Protein AF-A0A936WZV6-F1 (afdb_monomer_lite)

pLDDT: mean 74.08, std 10.94, range [54.25, 90.81]

Foldseek 3Di:
DVVVVVVVVVVVVVVVVVVPPPPPPVPPPQPADKDFDFDFDDDPDGDPDTDDGPQFIWGDDPPDIDTDRDD

Radius of gyration: 24.38 Å; chains: 1; bounding box: 38×57×47 Å

Structure (mmCIF, N/CA/C/O backbone):
data_AF-A0A936WZV6-F1
#
_entry.id   AF-A0A936WZV6-F1
#
loop_
_atom_site.group_PDB
_atom_site.id
_atom_site.type_symbol
_atom_site.label_atom_id
_atom_site.label_alt_id
_atom_site.label_comp_id
_atom_site.label_asym_id
_atom_site.label_entity_id
_atom_site.label_seq_id
_atom_site.pdbx_PDB_ins_code
_atom_site.Cartn_x
_atom_site.Cartn_y
_atom_site.Cartn_z
_atom_site.occupancy
_atom_site.B_iso_or_equiv
_atom_site.auth_seq_id
_atom_site.auth_comp_id
_atom_site.auth_asym_id
_atom_site.auth_atom_id
_atom_site.pdbx_PDB_model_num
ATOM 1 N N . MET A 1 1 ? -19.467 41.928 36.383 1.00 61.59 1 MET A N 1
ATOM 2 C CA . MET A 1 1 ? -19.111 41.931 34.944 1.00 61.59 1 MET A CA 1
ATOM 3 C C . MET A 1 1 ? -18.036 40.901 34.574 1.00 61.59 1 MET A C 1
ATOM 5 O O . MET A 1 1 ? -18.265 40.166 33.626 1.00 61.59 1 MET A O 1
ATOM 9 N N . GLY A 1 2 ? -16.932 40.744 35.322 1.00 67.06 2 GLY A N 1
ATOM 10 C CA . GLY A 1 2 ? -15.847 39.805 34.954 1.00 67.06 2 GLY A CA 1
ATOM 11 C C . GLY A 1 2 ? -16.235 38.320 34.821 1.00 67.06 2 GLY A C 1
ATOM 12 O O . GLY A 1 2 ? -15.767 37.642 33.917 1.00 67.06 2 GLY A O 1
ATOM 13 N N . ARG A 1 3 ? -17.160 37.816 35.652 1.00 72.69 3 ARG A N 1
ATOM 14 C CA . ARG A 1 3 ? -17.647 36.422 35.569 1.00 72.69 3 ARG A CA 1
ATOM 15 C C . ARG A 1 3 ? -18.406 36.106 34.274 1.00 72.69 3 ARG A C 1
ATOM 17 O O . ARG A 1 3 ? -18.302 34.998 33.765 1.00 72.69 3 ARG A O 1
ATOM 24 N N . ILE A 1 4 ? -19.131 37.089 33.736 1.00 79.50 4 ILE A N 1
ATOM 25 C CA . ILE A 1 4 ? -19.876 36.947 32.477 1.00 79.50 4 ILE A CA 1
ATOM 26 C C . ILE A 1 4 ? -18.884 36.873 31.312 1.00 79.50 4 ILE A C 1
ATOM 28 O O . ILE A 1 4 ? -19.018 36.013 30.450 1.00 79.50 4 ILE A O 1
ATOM 32 N N . LEU A 1 5 ? -17.832 37.700 31.344 1.00 78.81 5 LEU A N 1
ATOM 33 C CA . LE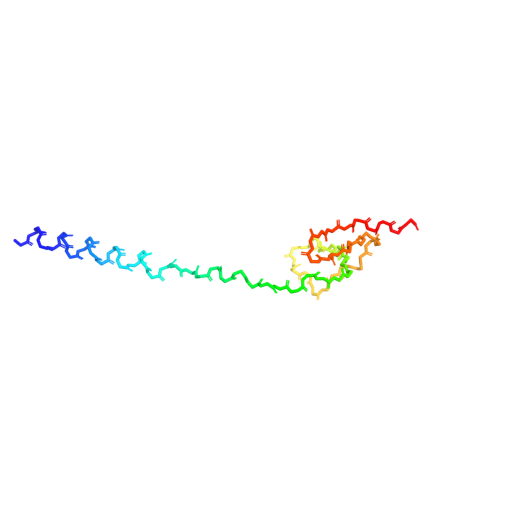U A 1 5 ? -16.771 37.699 30.335 1.00 78.81 5 LEU A CA 1
ATOM 34 C C . LEU A 1 5 ? -16.052 36.338 30.257 1.00 78.81 5 LEU A C 1
ATOM 36 O O . LEU A 1 5 ? -15.852 35.798 29.173 1.00 78.81 5 LEU A O 1
ATOM 40 N N . ILE A 1 6 ? -15.728 35.752 31.416 1.00 80.62 6 ILE A N 1
ATOM 41 C CA . ILE A 1 6 ? -15.067 34.440 31.511 1.00 80.62 6 ILE A CA 1
ATOM 42 C C . ILE A 1 6 ? -15.972 33.333 30.955 1.00 80.62 6 ILE A C 1
ATOM 44 O O . ILE A 1 6 ? -15.509 32.476 30.203 1.00 80.62 6 ILE A O 1
ATOM 48 N N . SER A 1 7 ? -17.268 33.378 31.276 1.00 81.44 7 SER A N 1
ATOM 49 C CA . SER A 1 7 ? -18.245 32.407 30.777 1.00 81.44 7 SER A CA 1
ATOM 50 C C . SER A 1 7 ? -18.378 32.445 29.252 1.00 81.44 7 SER A C 1
ATOM 52 O O . SER A 1 7 ? -18.457 31.395 28.619 1.00 81.44 7 SER A O 1
ATOM 54 N N . VAL A 1 8 ? -18.384 33.641 28.655 1.00 83.19 8 VAL A N 1
ATOM 55 C CA . VAL A 1 8 ? -18.488 33.819 27.197 1.00 83.19 8 VAL A CA 1
ATOM 56 C C . VAL A 1 8 ? -17.222 33.332 26.482 1.00 83.19 8 VAL A C 1
ATOM 58 O O . VAL A 1 8 ? -17.334 32.653 25.463 1.00 83.19 8 VAL A O 1
ATOM 61 N N . CYS A 1 9 ? -16.031 33.586 27.038 1.00 81.88 9 CYS A N 1
ATOM 62 C CA . CYS A 1 9 ? -14.774 33.053 26.497 1.00 81.88 9 CYS A CA 1
ATOM 63 C C . CYS A 1 9 ? -14.697 31.520 26.551 1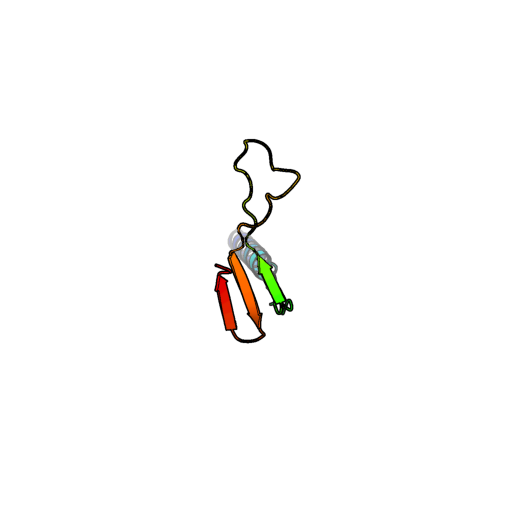.00 81.88 9 CYS A C 1
ATOM 65 O O . CYS A 1 9 ? -14.219 30.890 25.613 1.00 81.88 9 CYS A O 1
ATOM 67 N N . LEU A 1 10 ? -15.167 30.893 27.631 1.00 80.69 10 LEU A N 1
ATOM 68 C CA . LEU A 1 10 ? -15.160 29.429 27.741 1.00 80.69 10 LEU A CA 1
ATOM 69 C C . LEU A 1 10 ? -16.096 28.769 26.718 1.00 80.69 10 LEU A C 1
ATOM 71 O O . LEU A 1 10 ? -15.738 27.758 26.114 1.00 80.69 10 LEU A O 1
ATOM 75 N N . LEU A 1 11 ? -17.268 29.363 26.484 1.00 81.12 11 LEU A N 1
ATOM 76 C CA . LEU A 1 11 ? -18.236 28.870 25.502 1.00 81.12 11 LEU A CA 1
ATOM 77 C C . LEU A 1 11 ? -17.720 28.988 24.060 1.00 81.12 11 LEU A C 1
ATOM 79 O O . LEU A 1 11 ? -17.912 28.063 23.270 1.00 81.12 11 LEU A O 1
ATOM 83 N N . SER A 1 12 ? -17.030 30.080 23.715 1.00 77.81 12 SER A N 1
ATOM 84 C CA . SER A 1 12 ? -16.469 30.256 22.369 1.00 77.81 12 SER A CA 1
ATOM 85 C C . SER A 1 12 ? -15.324 29.282 22.083 1.00 77.81 12 SER A C 1
ATOM 87 O O . SER A 1 12 ? -15.260 28.719 20.990 1.00 77.81 12 SER A O 1
ATOM 89 N N . ILE A 1 13 ? -14.474 28.999 23.073 1.00 80.50 13 ILE A N 1
ATOM 90 C CA . ILE A 1 13 ? -13.396 28.008 22.949 1.00 80.50 13 ILE A CA 1
ATOM 91 C C . ILE A 1 13 ? -13.975 26.602 22.717 1.00 80.50 13 ILE A C 1
ATOM 93 O O . ILE A 1 13 ? -13.533 25.896 21.812 1.00 80.50 13 ILE A O 1
ATOM 97 N N . MET A 1 14 ? -15.014 26.209 23.462 1.00 75.88 14 MET A N 1
ATOM 98 C CA . MET A 1 14 ? -15.686 24.907 23.299 1.00 75.88 14 MET A CA 1
ATOM 99 C C . MET A 1 14 ? -16.340 24.735 21.913 1.00 75.88 14 MET A C 1
ATOM 101 O O . MET A 1 14 ? -16.349 23.631 21.355 1.00 75.88 14 MET A O 1
ATOM 105 N N . ALA A 1 15 ? -16.852 25.820 21.322 1.00 72.50 15 ALA A N 1
ATOM 106 C CA . ALA A 1 15 ? -17.434 25.797 19.979 1.00 72.50 15 ALA A CA 1
ATOM 107 C C . ALA A 1 15 ? -16.380 25.533 18.884 1.00 72.50 15 ALA A C 1
ATOM 109 O O . ALA A 1 15 ? -16.653 24.786 17.941 1.00 72.50 15 ALA A O 1
ATOM 110 N N . LEU A 1 16 ? -15.160 26.063 19.040 1.00 69.00 16 LEU A N 1
ATOM 111 C CA . LEU A 1 16 ? -14.051 25.835 18.103 1.00 69.00 16 LEU A CA 1
ATOM 112 C C . LEU A 1 16 ? -13.587 24.371 18.094 1.00 69.00 16 LEU A C 1
ATOM 114 O O . LEU A 1 16 ? -13.307 23.819 17.031 1.00 69.00 16 LEU A O 1
ATOM 118 N N . PHE A 1 17 ? -13.579 23.706 19.254 1.00 65.81 17 PHE A N 1
ATOM 119 C CA . PHE A 1 17 ? -13.245 22.278 19.334 1.00 65.81 17 PHE A CA 1
ATOM 120 C C . PHE A 1 17 ? -14.340 21.366 18.765 1.00 65.81 17 PHE A C 1
ATOM 122 O O . PHE A 1 17 ? -14.044 20.270 18.293 1.00 65.81 17 PHE A O 1
ATOM 129 N N . SER A 1 18 ? -15.595 21.818 18.751 1.00 63.06 18 SER A N 1
ATOM 130 C CA . SER A 1 18 ? -16.719 21.026 18.232 1.00 63.06 18 SER A CA 1
ATOM 131 C C . SER A 1 18 ? -16.784 21.011 16.700 1.00 63.06 18 SER A C 1
ATOM 133 O O . SER A 1 18 ? -17.264 20.038 16.123 1.00 63.06 18 SER A O 1
ATOM 135 N N . HIS A 1 19 ? -16.265 22.050 16.037 1.00 60.75 19 HIS A N 1
ATOM 136 C CA . HIS A 1 19 ? -16.235 22.152 14.571 1.00 60.75 19 HIS A CA 1
ATOM 137 C C . HIS A 1 19 ? -15.020 21.478 13.911 1.00 60.75 19 HIS A C 1
ATOM 139 O O . HIS A 1 19 ? -14.992 21.340 12.692 1.00 60.75 19 HIS A O 1
ATOM 145 N N . CYS A 1 20 ? -14.036 21.007 14.686 1.00 60.81 20 CYS A N 1
ATOM 146 C CA . CYS A 1 20 ? -12.870 20.286 14.159 1.00 60.81 20 CYS A CA 1
ATOM 147 C C . CYS A 1 20 ? -13.038 18.758 14.222 1.00 60.81 20 CYS A C 1
ATOM 149 O O . CYS A 1 20 ? -12.073 18.009 14.367 1.00 60.81 20 CYS A O 1
ATOM 151 N N . LYS A 1 21 ? -14.272 18.259 14.103 1.00 57.84 21 LYS A N 1
ATOM 152 C CA . LYS A 1 21 ? -14.498 16.851 13.771 1.00 57.84 21 LYS A CA 1
ATOM 153 C C . LYS A 1 21 ? -14.373 16.711 12.264 1.00 57.84 21 LYS A C 1
ATOM 155 O O . LYS A 1 21 ? -15.363 16.678 11.543 1.00 57.84 21 LYS A O 1
ATOM 160 N N . LYS A 1 22 ? -13.129 16.681 11.786 1.00 58.22 22 LYS A N 1
ATOM 161 C CA . LYS A 1 22 ? -12.842 16.229 10.429 1.00 58.22 22 LYS A CA 1
ATOM 162 C C . LYS A 1 22 ? -13.318 14.783 10.384 1.00 58.22 22 LYS A C 1
ATOM 164 O O . LYS A 1 22 ? -12.707 13.922 11.015 1.00 58.22 22 LYS A O 1
ATOM 169 N N . GLU A 1 23 ? -14.454 14.541 9.740 1.00 55.66 23 GLU A N 1
ATOM 170 C CA . GLU A 1 23 ? -14.898 13.187 9.465 1.00 55.66 23 GLU A CA 1
ATOM 171 C C . GLU A 1 23 ? -13.781 12.543 8.647 1.00 55.66 23 GLU A C 1
ATOM 173 O O . GLU A 1 23 ? -13.581 12.851 7.472 1.00 55.66 23 GLU A O 1
ATOM 178 N N . MET A 1 24 ? -12.987 11.690 9.295 1.00 54.69 24 MET A N 1
ATOM 179 C CA . MET A 1 24 ? -12.253 10.647 8.598 1.00 54.69 24 MET A CA 1
ATOM 180 C C . MET A 1 24 ? -13.330 9.722 8.049 1.00 54.69 24 MET A C 1
ATOM 182 O O . MET A 1 24 ? -13.627 8.677 8.622 1.00 54.69 24 MET A O 1
ATOM 186 N N . GLY A 1 25 ? -13.976 10.160 6.968 1.00 54.25 25 GLY A N 1
ATOM 187 C CA . GLY A 1 25 ? -14.687 9.266 6.088 1.00 54.25 25 GLY A CA 1
ATOM 188 C C . GLY A 1 25 ? -13.661 8.216 5.725 1.00 54.25 25 GLY A C 1
ATOM 189 O O . GLY A 1 25 ? -12.659 8.526 5.078 1.00 54.25 25 GLY A O 1
ATOM 190 N N . LEU A 1 26 ? -13.855 7.007 6.245 1.00 57.50 26 LEU A N 1
ATOM 191 C CA . LEU A 1 26 ? -13.092 5.847 5.840 1.00 57.50 26 LEU A CA 1
ATOM 192 C C . LEU A 1 26 ? -13.518 5.606 4.390 1.00 57.50 26 LEU A C 1
ATOM 194 O O . LEU A 1 26 ? -14.442 4.840 4.117 1.00 57.50 26 LEU A O 1
ATOM 198 N N . SER A 1 27 ? -12.938 6.381 3.469 1.00 58.41 27 SER A N 1
ATOM 199 C CA . SER A 1 27 ? -13.099 6.168 2.044 1.00 58.41 27 SER A CA 1
ATOM 200 C C . SER A 1 27 ? -12.660 4.734 1.848 1.00 58.41 27 SER A C 1
ATOM 202 O O . SER A 1 27 ? -11.504 4.389 2.097 1.00 58.41 27 SER A O 1
ATOM 204 N N . THR A 1 28 ? -13.619 3.865 1.541 1.00 61.56 28 THR A N 1
ATOM 205 C CA . THR A 1 28 ? -13.332 2.472 1.225 1.00 61.56 28 THR A CA 1
ATOM 206 C C . THR A 1 28 ? -12.742 2.492 -0.177 1.00 61.56 28 THR A C 1
ATOM 208 O O . THR A 1 28 ? -13.395 2.125 -1.151 1.00 61.56 28 THR A O 1
ATOM 211 N N . GLU A 1 29 ? -11.538 3.048 -0.301 1.00 69.12 29 GLU A N 1
ATOM 212 C CA . GLU A 1 29 ? -10.783 3.022 -1.537 1.00 69.12 29 GLU A CA 1
ATOM 213 C C . GLU A 1 29 ? -10.548 1.554 -1.869 1.00 69.12 29 GLU A C 1
ATOM 215 O O . GLU A 1 29 ? -10.121 0.755 -1.030 1.00 69.12 29 GLU A O 1
ATOM 220 N N . ASN A 1 30 ? -10.922 1.166 -3.085 1.00 73.12 30 ASN A N 1
ATOM 221 C CA . ASN A 1 30 ? -10.765 -0.203 -3.533 1.00 73.12 30 ASN A CA 1
ATOM 222 C C . ASN A 1 30 ? -9.274 -0.473 -3.770 1.00 73.12 30 ASN A C 1
ATOM 224 O O . ASN A 1 30 ? -8.768 -0.267 -4.867 1.00 73.12 30 ASN A O 1
ATOM 228 N N . LEU A 1 31 ? -8.582 -0.937 -2.730 1.00 81.38 31 LEU A N 1
ATOM 229 C CA . LEU A 1 31 ? -7.166 -1.312 -2.778 1.00 81.38 31 LEU A CA 1
ATOM 230 C C . LEU A 1 31 ? -6.918 -2.619 -3.549 1.00 81.38 31 LEU A C 1
ATOM 232 O O . LEU A 1 31 ? -5.766 -3.016 -3.710 1.00 81.38 31 LEU A O 1
ATOM 236 N N . SER A 1 32 ? -7.968 -3.298 -4.030 1.00 87.06 32 SER A N 1
ATOM 237 C CA . SER A 1 32 ? -7.839 -4.589 -4.711 1.00 87.06 32 SER A CA 1
ATOM 238 C C . SER A 1 32 ? -7.031 -4.450 -6.000 1.00 87.06 32 SER A C 1
ATOM 240 O O . SER A 1 32 ? -7.425 -3.724 -6.910 1.00 87.06 32 SER A O 1
ATOM 242 N N . GLY A 1 33 ? -5.920 -5.176 -6.104 1.00 87.44 33 GLY A N 1
ATOM 243 C CA . GLY A 1 33 ? -5.025 -5.077 -7.252 1.00 87.44 33 GLY A CA 1
ATOM 244 C C . GLY A 1 33 ? -3.619 -5.586 -6.965 1.00 87.44 33 GLY A C 1
ATOM 245 O O . GLY A 1 33 ? -3.317 -6.065 -5.870 1.00 87.44 33 GLY A O 1
ATOM 246 N N . LEU A 1 34 ? -2.766 -5.492 -7.980 1.00 90.44 34 LEU A N 1
ATOM 247 C CA . LEU A 1 34 ? -1.339 -5.777 -7.883 1.00 90.44 34 LEU A CA 1
ATOM 248 C C . LEU A 1 34 ? -0.600 -4.446 -7.701 1.00 90.44 34 LEU A C 1
ATOM 250 O O . LEU A 1 34 ? -0.787 -3.533 -8.503 1.00 90.44 34 LEU A O 1
ATOM 254 N N . TRP A 1 35 ? 0.220 -4.339 -6.662 1.00 88.88 35 TRP A N 1
ATOM 255 C CA . TRP A 1 35 ? 0.922 -3.112 -6.292 1.00 88.88 35 TRP A CA 1
ATOM 256 C C . TRP A 1 35 ? 2.408 -3.378 -6.134 1.00 88.88 35 TRP A C 1
ATOM 258 O O . TRP A 1 35 ? 2.798 -4.320 -5.451 1.00 88.88 35 TRP A O 1
ATOM 268 N N . GLU A 1 36 ? 3.246 -2.533 -6.715 1.00 87.88 36 GLU A N 1
ATOM 269 C CA . GLU A 1 36 ? 4.696 -2.640 -6.596 1.00 87.88 36 GLU A CA 1
ATOM 270 C C . GLU A 1 36 ? 5.255 -1.455 -5.805 1.00 87.88 36 GLU A C 1
ATOM 272 O O . GLU A 1 36 ? 4.822 -0.316 -5.981 1.00 87.88 36 GLU A O 1
ATOM 277 N N . LEU A 1 37 ? 6.219 -1.720 -4.921 1.00 80.44 37 LEU A N 1
ATOM 278 C CA . LEU A 1 37 ? 6.924 -0.661 -4.200 1.00 80.44 37 LEU A CA 1
ATOM 279 C C . LEU A 1 37 ? 7.892 0.060 -5.143 1.00 80.44 37 LEU A C 1
ATOM 281 O O . LEU A 1 37 ? 8.925 -0.489 -5.528 1.00 80.44 37 LEU A O 1
ATOM 285 N N . SER A 1 38 ? 7.597 1.321 -5.450 1.00 76.62 38 SER A N 1
ATOM 286 C CA . SER A 1 38 ? 8.549 2.227 -6.092 1.00 76.62 38 SER A CA 1
ATOM 287 C C . SER A 1 38 ? 9.363 2.974 -5.038 1.00 76.62 38 SER A C 1
ATOM 289 O O . SER A 1 38 ? 8.814 3.505 -4.071 1.00 76.62 38 SER A O 1
ATOM 291 N N . GLN A 1 39 ? 10.681 3.044 -5.219 1.00 72.94 39 GLN A N 1
ATOM 292 C CA . GLN A 1 39 ? 11.543 3.800 -4.314 1.00 72.94 39 GLN A CA 1
ATOM 293 C C . GLN A 1 39 ? 11.634 5.255 -4.781 1.00 72.94 39 GLN A C 1
ATOM 295 O O . GLN A 1 39 ? 11.957 5.550 -5.937 1.00 72.94 39 GLN A O 1
ATOM 300 N N . ALA A 1 40 ? 11.347 6.182 -3.8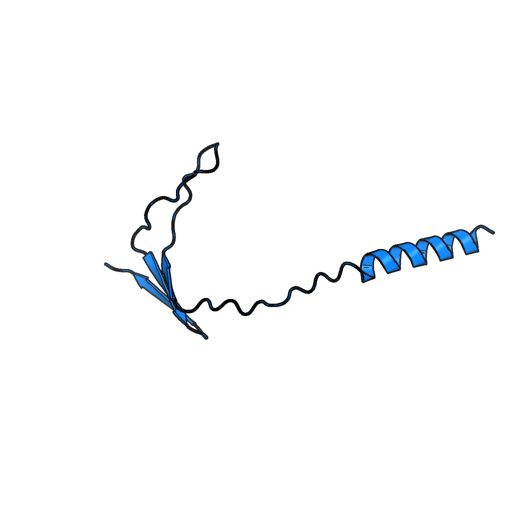69 1.00 67.38 40 ALA A N 1
ATOM 301 C CA . ALA A 1 40 ? 11.662 7.583 -4.084 1.00 67.38 40 ALA A CA 1
ATOM 302 C C . ALA A 1 40 ? 13.179 7.753 -3.960 1.00 67.38 40 ALA A C 1
ATOM 304 O O . ALA A 1 40 ? 13.784 7.349 -2.965 1.00 67.38 40 ALA A O 1
ATOM 305 N N . GLN A 1 41 ? 13.803 8.331 -4.980 1.00 67.81 41 GLN A N 1
ATOM 306 C CA . GLN A 1 41 ? 15.226 8.623 -4.931 1.00 67.81 41 GLN A CA 1
ATOM 307 C C . GLN A 1 41 ? 15.440 9.760 -3.925 1.00 67.81 41 GLN A C 1
ATOM 309 O O . GLN A 1 41 ? 14.865 10.838 -4.071 1.00 67.81 41 GLN A O 1
ATOM 314 N N . VAL A 1 42 ? 16.234 9.512 -2.879 1.00 64.19 42 VAL A N 1
ATOM 315 C CA . VAL A 1 42 ? 16.571 10.533 -1.880 1.00 64.19 42 VAL A CA 1
ATOM 316 C C . VAL A 1 42 ? 17.507 11.539 -2.544 1.00 64.19 42 VAL A C 1
ATOM 318 O O . VAL A 1 42 ? 18.712 11.331 -2.641 1.00 64.19 42 VAL A O 1
ATOM 321 N N . SER A 1 43 ? 16.934 12.616 -3.061 1.00 61.97 43 SER A N 1
ATOM 322 C CA . SER A 1 43 ? 17.649 13.805 -3.511 1.00 61.97 43 SER A CA 1
ATOM 323 C C . SER A 1 43 ? 17.119 15.014 -2.749 1.00 61.97 43 SER A C 1
ATOM 325 O O . SER A 1 43 ? 15.976 15.026 -2.301 1.00 61.97 43 SER A O 1
ATOM 327 N N . LEU A 1 44 ? 17.951 16.050 -2.612 1.00 64.00 44 LEU A N 1
ATOM 328 C CA . LEU A 1 44 ? 17.580 17.340 -2.004 1.00 64.00 44 LEU A CA 1
ATOM 329 C C . LEU A 1 44 ? 16.400 18.035 -2.717 1.00 64.00 44 LEU A C 1
ATOM 331 O O . LEU A 1 44 ? 15.851 19.001 -2.197 1.00 64.00 44 LEU A O 1
ATOM 335 N N . LEU A 1 45 ? 16.014 17.543 -3.897 1.00 65.62 45 LEU A N 1
ATOM 336 C CA . LEU A 1 45 ? 14.878 17.992 -4.688 1.00 65.62 45 LEU A CA 1
ATOM 337 C C . LEU A 1 45 ? 13.882 16.833 -4.839 1.00 65.62 45 LEU A C 1
ATOM 339 O O . LEU A 1 45 ? 14.320 15.708 -5.099 1.00 65.62 45 LEU A O 1
ATOM 343 N N . PRO A 1 46 ? 12.566 17.080 -4.700 1.00 59.22 46 PRO A N 1
ATOM 344 C CA . PRO A 1 46 ? 11.563 16.046 -4.900 1.00 59.22 46 PRO A CA 1
ATOM 345 C C . PRO A 1 46 ? 11.670 15.515 -6.337 1.00 59.22 46 PRO A C 1
ATOM 347 O O . PRO A 1 46 ? 11.627 16.307 -7.284 1.00 59.22 46 PRO A O 1
ATOM 350 N N . PRO A 1 47 ? 11.852 14.199 -6.524 1.00 64.25 47 PRO A N 1
ATOM 351 C CA . PRO A 1 47 ? 12.010 13.641 -7.853 1.00 64.25 47 PRO A CA 1
ATOM 352 C C . PRO A 1 47 ? 10.699 13.785 -8.638 1.00 64.25 47 PRO A C 1
ATOM 354 O O . PRO A 1 47 ? 9.612 13.553 -8.115 1.00 64.25 47 PRO A O 1
ATOM 357 N N . THR A 1 48 ? 10.802 14.171 -9.911 1.00 66.75 48 THR A N 1
ATOM 358 C CA . THR A 1 48 ? 9.654 14.295 -10.830 1.00 66.75 48 THR A CA 1
ATOM 359 C C . THR A 1 48 ? 9.149 12.942 -11.330 1.00 66.75 48 THR A C 1
ATOM 361 O O . THR A 1 48 ? 8.073 12.860 -11.916 1.00 66.75 48 THR A O 1
ATOM 364 N N . THR A 1 49 ? 9.932 11.882 -11.118 1.00 70.69 49 THR A N 1
ATOM 365 C CA . THR A 1 49 ? 9.655 10.510 -11.547 1.00 70.69 49 THR A CA 1
ATOM 366 C C . THR A 1 49 ? 10.049 9.536 -10.443 1.00 70.69 49 THR A C 1
ATOM 368 O O . THR A 1 49 ? 11.002 9.768 -9.700 1.00 70.69 49 THR A O 1
ATOM 371 N N . TYR 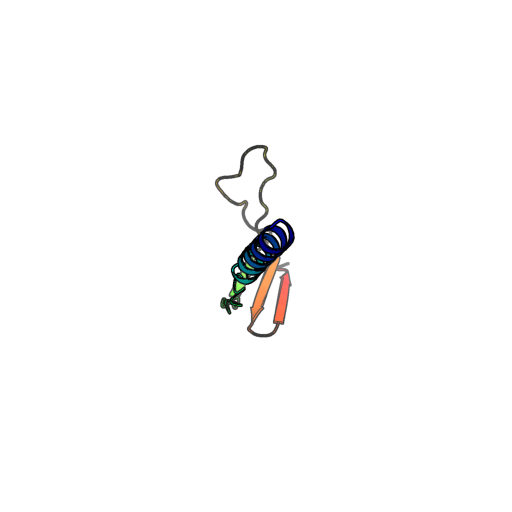A 1 50 ? 9.309 8.438 -10.320 1.00 70.88 50 TYR A N 1
ATOM 372 C CA . TYR A 1 50 ? 9.674 7.348 -9.422 1.00 70.88 50 TYR A CA 1
ATOM 373 C C . TYR A 1 50 ? 10.633 6.394 -10.133 1.00 70.88 50 TYR A C 1
ATOM 375 O O . TYR A 1 50 ? 10.515 6.176 -11.341 1.00 70.88 50 TYR A O 1
ATOM 383 N N . THR A 1 51 ? 11.578 5.814 -9.390 1.00 75.00 51 THR A N 1
ATOM 384 C CA . THR A 1 51 ? 12.405 4.737 -9.949 1.00 75.00 51 THR A CA 1
ATOM 385 C C . THR A 1 51 ? 11.531 3.516 -10.260 1.00 75.00 51 THR A C 1
ATOM 387 O O . THR A 1 51 ? 10.555 3.276 -9.538 1.00 75.00 51 THR A O 1
ATOM 390 N N . PRO A 1 52 ? 11.849 2.748 -11.321 1.00 77.12 52 PRO A N 1
ATOM 391 C CA . PRO A 1 52 ? 11.175 1.484 -11.593 1.00 77.12 52 PRO A CA 1
ATOM 392 C C . PRO A 1 52 ? 11.173 0.584 -10.352 1.00 77.12 52 PRO A C 1
ATOM 394 O O . PRO A 1 52 ? 12.146 0.568 -9.592 1.00 77.12 52 PRO A O 1
ATOM 397 N N . GLY A 1 53 ? 10.076 -0.142 -10.137 1.00 76.06 53 GLY A N 1
ATOM 398 C CA . GLY A 1 53 ? 9.972 -1.080 -9.026 1.00 76.06 53 GLY A CA 1
ATOM 399 C C . GLY A 1 53 ? 10.999 -2.214 -9.127 1.00 76.06 53 GLY A C 1
ATOM 400 O O . GLY A 1 53 ? 11.579 -2.478 -10.181 1.00 76.06 53 GLY A O 1
ATOM 401 N N . ASN A 1 54 ? 11.291 -2.841 -7.988 1.00 79.81 54 ASN A N 1
ATOM 402 C CA . ASN A 1 54 ? 12.342 -3.856 -7.862 1.00 79.81 54 ASN A CA 1
ATOM 403 C C . ASN A 1 54 ? 11.822 -5.300 -7.970 1.00 79.81 54 ASN A C 1
ATOM 405 O O . ASN A 1 54 ? 12.481 -6.222 -7.488 1.00 79.81 54 ASN A O 1
ATOM 409 N N . GLY A 1 55 ? 10.633 -5.496 -8.536 1.00 80.19 55 GLY A N 1
ATOM 410 C CA . GLY A 1 55 ? 9.971 -6.790 -8.676 1.00 80.19 55 GLY A CA 1
ATOM 411 C C . GLY A 1 5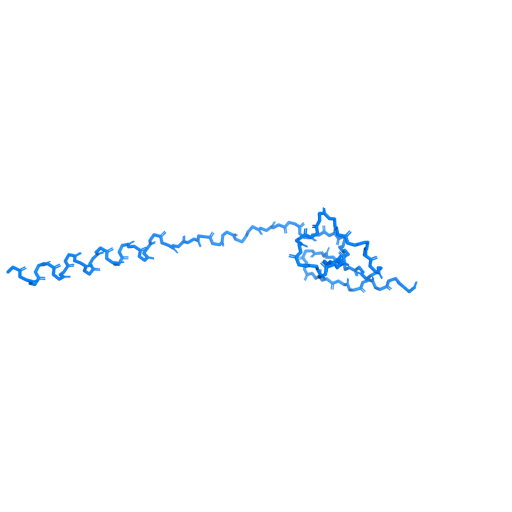5 ? 9.310 -7.310 -7.397 1.00 80.19 55 GLY A C 1
ATOM 412 O O . GLY A 1 55 ? 8.756 -8.409 -7.411 1.00 80.19 55 GLY A O 1
ATOM 413 N N . ASN A 1 56 ? 9.351 -6.561 -6.287 1.00 83.94 56 ASN A N 1
ATOM 414 C CA . ASN A 1 56 ? 8.627 -6.927 -5.070 1.00 83.94 56 ASN A CA 1
ATOM 415 C C . ASN A 1 56 ? 7.199 -6.396 -5.140 1.00 83.94 56 ASN A C 1
ATOM 417 O O . ASN A 1 56 ? 6.935 -5.218 -4.872 1.00 83.94 56 ASN A O 1
ATOM 421 N N . THR A 1 57 ? 6.278 -7.288 -5.479 1.00 88.31 57 THR A N 1
ATOM 422 C CA . THR A 1 57 ? 4.874 -6.947 -5.665 1.00 88.31 57 THR A CA 1
ATOM 423 C C . THR A 1 57 ? 4.022 -7.471 -4.514 1.00 88.31 57 THR A C 1
ATOM 425 O O . THR A 1 57 ? 4.323 -8.485 -3.887 1.00 88.31 57 THR A O 1
ATOM 428 N N . TYR A 1 58 ? 2.931 -6.778 -4.225 1.00 90.31 58 TYR A N 1
ATOM 429 C CA . TYR A 1 58 ? 1.915 -7.180 -3.268 1.00 90.31 58 TYR A CA 1
ATOM 430 C C . TYR A 1 58 ? 0.577 -7.278 -3.976 1.00 90.31 58 TYR A C 1
ATOM 432 O O . TYR A 1 58 ? 0.166 -6.363 -4.692 1.00 90.31 58 TYR A O 1
ATOM 440 N N . LYS A 1 59 ? -0.122 -8.386 -3.760 1.00 90.81 59 LYS A N 1
ATOM 441 C CA . LYS A 1 59 ? -1.488 -8.553 -4.239 1.00 90.81 59 LYS A CA 1
ATOM 442 C C . LYS A 1 59 ? -2.438 -8.275 -3.093 1.00 90.81 59 LYS A C 1
ATOM 444 O O . LYS A 1 59 ? -2.460 -9.022 -2.120 1.00 90.81 59 LYS A O 1
ATOM 449 N N . PHE A 1 60 ? -3.231 -7.227 -3.233 1.00 90.19 60 PHE A N 1
ATOM 450 C CA . PHE A 1 60 ? -4.263 -6.863 -2.277 1.00 90.19 60 PHE A CA 1
ATOM 451 C C . PHE A 1 60 ? -5.611 -7.391 -2.757 1.00 90.19 60 PHE A C 1
ATOM 453 O O . PHE A 1 60 ? -5.972 -7.271 -3.932 1.00 90.19 60 PHE A O 1
ATOM 460 N N . ASN A 1 61 ? -6.361 -7.983 -1.839 1.00 87.75 61 ASN A N 1
ATOM 461 C CA . ASN A 1 61 ? -7.764 -8.319 -2.018 1.00 87.75 61 ASN A CA 1
ATOM 462 C C . ASN A 1 61 ? -8.583 -7.638 -0.912 1.00 87.75 61 ASN A C 1
ATOM 464 O O . ASN A 1 61 ? -8.038 -6.949 -0.053 1.00 87.75 61 ASN A O 1
ATOM 468 N N . LYS A 1 62 ? -9.904 -7.835 -0.921 1.00 82.62 62 LYS A N 1
ATOM 469 C CA . LYS A 1 62 ? -10.814 -7.175 0.025 1.00 82.62 62 LYS A CA 1
ATOM 470 C C . LYS A 1 62 ? -10.459 -7.409 1.504 1.00 82.62 62 LYS A C 1
ATOM 472 O O . LYS A 1 62 ? -10.799 -6.578 2.338 1.00 82.62 62 LYS A O 1
ATOM 477 N N . ASN A 1 63 ? -9.802 -8.525 1.822 1.00 84.12 63 ASN A N 1
ATOM 478 C CA . ASN A 1 63 ? -9.623 -9.001 3.192 1.00 84.12 63 ASN A CA 1
ATOM 479 C C . ASN A 1 63 ? -8.156 -9.240 3.583 1.00 84.12 63 ASN A C 1
ATOM 481 O O . ASN A 1 63 ? -7.886 -9.474 4.758 1.00 84.12 63 ASN A O 1
ATOM 485 N N . ASN A 1 64 ? -7.222 -9.266 2.630 1.00 87.88 64 ASN A N 1
ATOM 486 C CA . ASN A 1 64 ? -5.842 -9.672 2.873 1.00 87.88 64 ASN A CA 1
ATOM 487 C C . ASN A 1 64 ? -4.877 -9.148 1.798 1.00 87.88 64 ASN A C 1
ATOM 489 O O . ASN A 1 64 ? -5.295 -8.718 0.718 1.00 87.88 64 ASN A O 1
AT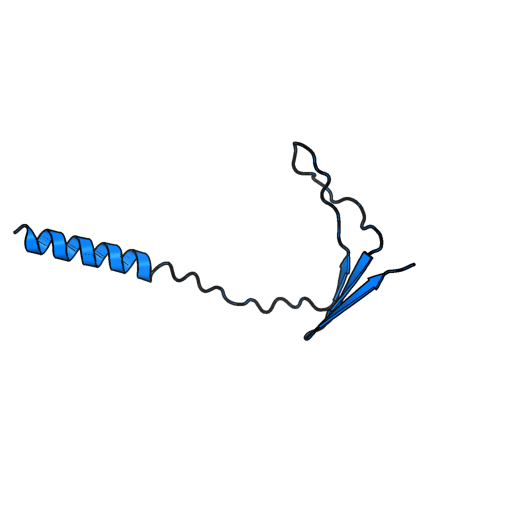OM 493 N N . TYR A 1 65 ? -3.581 -9.251 2.084 1.00 89.06 65 TYR A N 1
ATOM 494 C CA . TYR A 1 65 ? -2.506 -9.024 1.130 1.00 89.06 65 TYR A CA 1
ATOM 495 C C . TYR A 1 65 ? -1.523 -10.198 1.113 1.00 89.06 65 TYR A C 1
ATOM 497 O O . TYR A 1 65 ? -1.284 -10.851 2.127 1.00 89.06 65 TYR A O 1
ATOM 505 N N . GLU A 1 66 ? -0.933 -10.454 -0.051 1.00 90.38 66 GLU A N 1
ATOM 506 C CA . GLU A 1 66 ? 0.082 -11.491 -0.246 1.00 90.38 66 GLU A CA 1
ATOM 507 C C . GLU A 1 66 ? 1.330 -10.877 -0.878 1.00 90.38 66 GLU A C 1
ATOM 509 O O . GLU A 1 66 ? 1.232 -10.114 -1.843 1.00 90.38 66 GLU A O 1
ATOM 514 N N . ASN A 1 67 ? 2.510 -11.203 -0.340 1.00 86.81 67 ASN A N 1
ATOM 515 C CA . ASN A 1 67 ? 3.776 -10.828 -0.960 1.00 86.81 67 ASN A CA 1
ATOM 516 C C . ASN A 1 67 ? 4.053 -11.764 -2.142 1.00 86.81 67 ASN A C 1
ATOM 518 O O . ASN A 1 67 ? 4.264 -12.963 -1.967 1.00 86.81 67 ASN A O 1
ATOM 522 N N . MET A 1 68 ? 4.050 -11.200 -3.343 1.00 80.12 68 MET A N 1
ATOM 523 C CA . MET A 1 68 ? 4.423 -11.871 -4.578 1.00 80.12 68 MET A CA 1
ATOM 524 C C . MET A 1 68 ? 5.856 -11.468 -4.905 1.00 80.12 68 MET A C 1
ATOM 526 O O . MET A 1 68 ? 6.107 -10.519 -5.643 1.00 80.12 68 MET A O 1
ATOM 530 N N . LYS A 1 69 ? 6.814 -12.169 -4.299 1.00 70.75 69 LYS A N 1
ATOM 531 C CA . LYS A 1 69 ? 8.212 -12.057 -4.705 1.00 70.75 69 LYS A CA 1
ATOM 532 C C . LYS A 1 69 ? 8.397 -12.849 -5.994 1.00 70.75 69 LYS A C 1
ATOM 534 O O . LYS A 1 69 ? 8.454 -14.076 -5.963 1.00 70.75 69 LYS A O 1
ATOM 539 N N . THR A 1 70 ? 8.482 -12.156 -7.119 1.00 62.72 70 THR A N 1
ATOM 540 C CA . THR A 1 70 ? 8.957 -12.753 -8.370 1.00 62.72 70 THR A CA 1
ATOM 541 C C . THR A 1 70 ? 10.458 -13.013 -8.221 1.00 62.72 70 THR A C 1
ATOM 543 O O . THR A 1 70 ? 11.232 -12.069 -8.079 1.00 62.72 70 THR A O 1
ATOM 546 N N . MET A 1 71 ? 10.837 -14.294 -8.111 1.00 55.09 71 MET A N 1
ATOM 547 C CA . MET A 1 71 ? 12.236 -14.749 -8.152 1.00 55.09 71 MET A CA 1
ATOM 548 C C . MET A 1 71 ? 12.860 -14.484 -9.516 1.00 55.09 71 MET A C 1
ATOM 550 O O . MET A 1 71 ? 12.139 -14.658 -10.524 1.00 55.09 71 MET A O 1
#

Sequence (71 aa):
MGRILISVCLLSIMALFSHCKKEMGLSTENLSGLWELSQAQVSLLPPTTYTPGNGNTYKFNKNNYENMKTM

Secondary structure (DSSP, 8-state):
-HHHHHHHHHHHHHHHHHS-------------EEEE-PPPP--SS--SSPPPP-SEEEEE-SS-EEEEE--